Protein AF-A0A453SR99-F1 (afdb_monomer)

pLDDT: mean 77.66, std 15.81, range [39.91, 94.56]

Solvent-accessible surface area (backbone atoms only — not comparable to full-atom values): 10146 Å² total; per-residue (Å²): 133,82,80,77,74,76,75,81,73,87,65,59,57,34,64,52,42,54,53,72,56,51,44,58,57,35,47,63,53,51,54,46,57,71,68,41,68,77,81,78,65,90,92,60,97,66,56,66,68,57,54,48,54,68,26,42,56,52,94,91,48,83,61,100,63,49,43,37,45,39,46,41,29,38,48,48,38,28,29,38,43,59,41,38,35,89,91,28,80,95,32,53,58,58,47,69,69,47,24,54,49,30,52,52,39,45,50,50,52,13,56,65,51,69,32,95,40,53,68,56,39,48,67,55,36,40,82,69,48,48,58,61,40,51,47,44,45,56,58,45,50,79,67,96,76,69,91,67,85,67,90,81,69,81,65,59,60,66,66,55,29,55,49,36,52,39,21,50,53,40,65,74,72,110

Mean predicted aligned error: 9.92 Å

Sequence (174 aa):
RRVAMPPPSTAAASAALRREDLLRVASPLRSLLAAAPYAPPEGSDTSIKSLLASLLPSTSQAQTGGAGKEAVDLLLFCAAARAASAEAPALHWVPEVLSKAAAAAMEEMAAMGGWAVIGEMLVAMMPEAVPPLKAVLKDTGVDANDDMMMIGAVKPPKEHAFVAAHQFRWLLSQ

Foldseek 3Di:
DDDPDDDPPPPQLLVLDDQVLLLVLLVVLLVLLVPQDDDPDPPDPDGPSVVLNVLRDDPVDQDPPHRSSNSLSLLLSLLLLLLQDPVQPLRVSRDPVSNVSSVVSLVSVCVSSVHPDSLRSLVRNVVVNVVVLVVLLVLLDDPVPCPDDPPPDDRPPNSSNSSSVSSVVSSVVD

Radius of gyration: 17.7 Å; Cα contacts (8 Å, |Δi|>4): 188; chains: 1; bounding box: 40×45×60 Å

Secondary structure (DSSP, 8-state):
----PPP-----GGGGS-HHHHHHHHHHHHHHHHHS---PPTT-SS-HHHHHHHHS--SS---TTHHHHHHHHHHHHHHHHHH--TT-TTTTTS-HHHHHHHHHHHHHHHHHTT-SSHHHHHHHHHHHHHHHHHHHHHHHS--TT-----TT--PPPHHHHHHHHHHHHHHHT-

Structure (mmCIF, N/CA/C/O backbone):
data_AF-A0A453SR99-F1
#
_entry.id   AF-A0A453SR99-F1
#
loop_
_atom_site.group_PDB
_atom_site.id
_atom_site.type_symbol
_atom_site.label_atom_id
_atom_site.label_alt_id
_atom_site.label_comp_id
_atom_site.label_asym_id
_atom_site.label_entity_id
_atom_site.label_seq_id
_atom_site.pdbx_PDB_ins_code
_atom_site.Car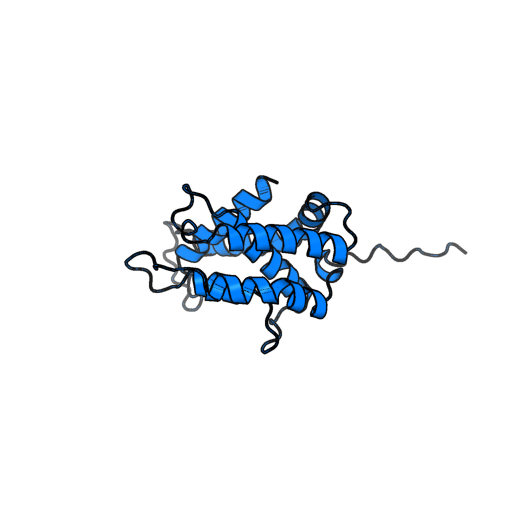tn_x
_atom_site.Cartn_y
_atom_site.Cartn_z
_atom_site.occupancy
_atom_site.B_iso_or_equiv
_atom_site.auth_seq_id
_atom_site.auth_comp_id
_atom_site.auth_asym_id
_atom_site.auth_atom_id
_atom_site.pdbx_PDB_model_num
ATOM 1 N N . ARG A 1 1 ? 23.925 15.200 -39.806 1.00 43.62 1 ARG A N 1
ATOM 2 C CA . ARG A 1 1 ? 22.601 15.325 -39.150 1.00 43.62 1 ARG A CA 1
ATOM 3 C C . ARG A 1 1 ? 22.646 14.505 -37.865 1.00 43.62 1 ARG A C 1
ATOM 5 O O . ARG A 1 1 ? 22.626 13.288 -37.960 1.00 43.62 1 ARG A O 1
ATOM 12 N N . ARG A 1 2 ? 22.822 15.133 -36.694 1.00 39.91 2 ARG A N 1
ATOM 13 C CA . ARG A 1 2 ? 22.647 14.426 -35.415 1.00 39.91 2 ARG A CA 1
ATOM 14 C C . ARG A 1 2 ? 21.150 14.212 -35.237 1.00 39.91 2 ARG A C 1
ATOM 16 O O . ARG A 1 2 ? 20.403 15.185 -35.274 1.00 39.91 2 ARG A O 1
ATOM 23 N N . VAL A 1 3 ? 20.731 12.959 -35.113 1.00 48.16 3 VAL A N 1
ATOM 24 C CA . VAL A 1 3 ? 19.399 12.633 -34.607 1.00 48.16 3 VAL A CA 1
ATOM 25 C C . VAL A 1 3 ? 19.386 13.135 -33.169 1.00 48.16 3 VAL A C 1
ATOM 27 O O . VAL A 1 3 ? 20.144 12.643 -32.336 1.00 48.16 3 VAL A O 1
ATOM 30 N N . ALA A 1 4 ? 18.620 14.191 -32.911 1.00 42.09 4 ALA A N 1
ATOM 31 C CA . ALA A 1 4 ? 18.318 14.596 -31.553 1.00 42.09 4 ALA A CA 1
ATOM 32 C C . ALA A 1 4 ? 17.560 13.430 -30.911 1.00 42.09 4 ALA A C 1
ATOM 34 O O . ALA A 1 4 ? 16.447 13.117 -31.333 1.00 42.09 4 ALA A O 1
ATOM 35 N N . MET A 1 5 ? 18.185 12.746 -29.948 1.00 40.28 5 MET A N 1
ATOM 36 C CA . MET A 1 5 ? 17.422 11.907 -29.035 1.00 40.28 5 MET A CA 1
ATOM 37 C C . MET A 1 5 ? 16.425 12.818 -28.315 1.00 40.28 5 MET A C 1
ATOM 39 O O . MET A 1 5 ? 16.843 13.867 -27.811 1.00 40.28 5 MET A O 1
ATOM 43 N N . PRO A 1 6 ? 15.133 12.462 -28.254 1.00 46.19 6 PRO A N 1
ATOM 44 C CA . PRO A 1 6 ? 14.249 13.112 -27.305 1.00 46.19 6 PRO A CA 1
ATOM 45 C C . PRO A 1 6 ? 14.812 12.873 -25.891 1.00 46.19 6 PRO A C 1
ATOM 47 O O . PRO A 1 6 ? 15.361 11.794 -25.637 1.00 46.19 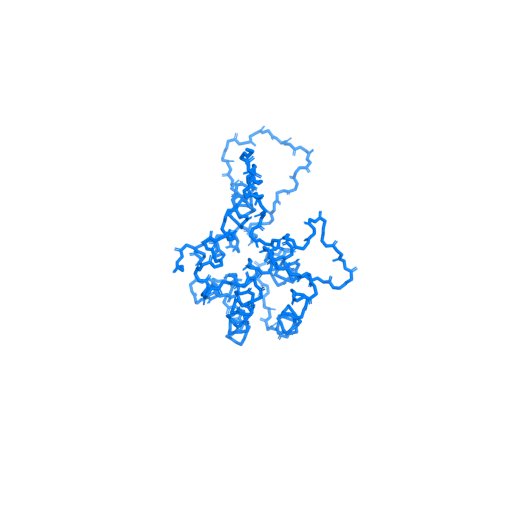6 PRO A O 1
ATOM 50 N N . PRO A 1 7 ? 14.725 13.853 -24.973 1.00 42.72 7 PRO A N 1
ATOM 51 C CA . PRO A 1 7 ? 15.044 13.599 -23.573 1.00 42.72 7 PRO A CA 1
ATOM 52 C C . PRO A 1 7 ? 14.199 12.412 -23.085 1.00 42.72 7 PRO A C 1
ATOM 54 O O . PRO A 1 7 ? 13.071 12.253 -23.569 1.00 42.72 7 PRO A O 1
ATOM 57 N N . PRO A 1 8 ? 14.694 11.572 -22.154 1.00 47.09 8 PRO A N 1
ATOM 58 C CA . PRO A 1 8 ? 13.815 10.632 -21.484 1.00 47.09 8 PRO A CA 1
ATOM 59 C C . PRO A 1 8 ? 12.709 11.477 -20.866 1.00 47.09 8 PRO A C 1
ATOM 61 O O . PRO A 1 8 ? 12.966 12.336 -20.023 1.00 47.09 8 PRO A O 1
ATOM 64 N N . SER A 1 9 ? 11.490 11.307 -21.371 1.00 47.91 9 SER A N 1
ATOM 65 C CA . SER A 1 9 ? 10.316 11.876 -20.738 1.00 47.91 9 SER A CA 1
ATOM 66 C C . SER A 1 9 ? 10.410 11.443 -19.280 1.00 47.91 9 SER A C 1
ATOM 68 O O . SER A 1 9 ? 10.477 10.243 -19.015 1.00 47.91 9 SER A O 1
ATOM 70 N N . THR A 1 10 ? 10.482 12.393 -18.350 1.00 56.66 10 THR A N 1
ATOM 71 C CA . THR A 1 10 ? 10.336 12.185 -16.902 1.00 56.66 10 THR A CA 1
ATOM 72 C C . THR A 1 10 ? 8.898 11.744 -16.620 1.00 56.66 10 THR A C 1
ATOM 74 O O . THR A 1 10 ? 8.138 12.398 -15.914 1.00 56.66 10 THR A O 1
ATOM 77 N N . ALA A 1 11 ? 8.473 10.671 -17.282 1.00 66.06 11 ALA A N 1
ATOM 78 C CA . ALA A 1 11 ? 7.216 10.017 -17.036 1.00 66.06 11 ALA A CA 1
ATOM 79 C C . ALA A 1 11 ? 7.311 9.415 -15.637 1.00 66.06 11 ALA A C 1
ATOM 81 O O . ALA A 1 11 ? 8.302 8.768 -15.297 1.00 66.06 11 ALA A O 1
ATOM 82 N N . ALA A 1 12 ? 6.287 9.681 -14.834 1.00 79.94 12 ALA A N 1
ATOM 83 C CA . ALA A 1 12 ? 6.087 9.031 -13.553 1.00 79.94 12 ALA A CA 1
ATOM 84 C C . ALA A 1 12 ? 6.239 7.508 -13.710 1.00 79.94 12 ALA A C 1
ATOM 86 O O . ALA A 1 12 ? 5.722 6.939 -14.674 1.00 79.94 12 ALA A O 1
ATOM 87 N N . ALA A 1 13 ? 6.931 6.852 -12.779 1.00 86.12 13 ALA A N 1
ATOM 88 C CA . ALA A 1 13 ? 7.103 5.401 -12.791 1.00 86.12 13 ALA A CA 1
ATOM 89 C C . ALA A 1 13 ? 5.739 4.696 -12.738 1.00 86.12 13 ALA A C 1
ATOM 91 O O . ALA A 1 13 ? 5.518 3.697 -13.423 1.00 86.12 13 ALA A O 1
ATOM 92 N N . SER A 1 14 ? 4.786 5.292 -12.020 1.00 85.00 14 SER A N 1
ATOM 93 C CA . SER A 1 14 ? 3.393 4.845 -11.966 1.00 85.00 14 SER A CA 1
ATOM 94 C C . SER A 1 14 ? 2.684 4.818 -13.329 1.00 85.00 14 SER A C 1
ATOM 96 O O . SER A 1 14 ? 1.734 4.057 -13.504 1.00 85.00 14 SER A O 1
ATOM 98 N N . ALA A 1 15 ? 3.151 5.579 -14.327 1.00 86.25 15 ALA A N 1
ATOM 99 C CA . ALA A 1 15 ? 2.573 5.587 -15.673 1.00 86.25 15 ALA A CA 1
ATOM 100 C C . ALA A 1 15 ? 2.841 4.289 -16.456 1.00 86.25 15 ALA A C 1
ATOM 102 O O . ALA A 1 15 ? 2.171 4.040 -17.461 1.00 86.25 15 ALA A O 1
ATOM 103 N N . ALA A 1 16 ? 3.789 3.459 -16.003 1.00 86.81 16 ALA A N 1
ATOM 104 C CA . ALA A 1 16 ? 4.001 2.118 -16.543 1.00 86.81 16 ALA A CA 1
ATOM 105 C C . ALA A 1 16 ? 2.818 1.177 -16.243 1.00 86.81 16 ALA A C 1
ATOM 107 O O . ALA A 1 16 ? 2.613 0.200 -16.960 1.00 86.81 16 ALA A O 1
ATOM 108 N N . LEU A 1 17 ? 2.012 1.487 -15.221 1.00 89.19 17 LEU A N 1
ATOM 109 C CA . LEU A 1 17 ? 0.904 0.654 -14.768 1.00 89.19 17 LEU A CA 1
ATOM 110 C C . LEU A 1 17 ? -0.416 1.082 -15.413 1.00 89.19 17 LEU A C 1
ATOM 112 O O . LEU A 1 17 ? -0.859 2.230 -15.312 1.00 89.19 17 LEU A O 1
ATOM 116 N N . ARG A 1 18 ? -1.085 0.132 -16.072 1.00 89.88 18 ARG A N 1
ATOM 117 C CA . ARG A 1 18 ? -2.397 0.362 -16.680 1.00 89.88 18 ARG A CA 1
ATOM 118 C C . ARG A 1 18 ? -3.492 0.240 -15.632 1.00 89.88 18 ARG A C 1
ATOM 120 O O . ARG A 1 18 ? -3.512 -0.676 -14.816 1.00 89.88 18 ARG A O 1
ATOM 127 N N . ARG A 1 19 ? -4.477 1.131 -15.719 1.00 89.19 19 ARG A N 1
ATOM 128 C CA . ARG A 1 19 ? -5.636 1.146 -14.818 1.00 89.19 19 ARG A CA 1
ATOM 129 C C . ARG A 1 19 ? -6.395 -0.180 -14.781 1.00 89.19 19 ARG A C 1
ATOM 131 O O . ARG A 1 19 ? -6.823 -0.616 -13.719 1.00 89.19 19 ARG A O 1
ATOM 138 N N . GLU A 1 20 ? -6.569 -0.818 -15.931 1.00 90.44 20 GLU A N 1
ATOM 139 C CA . GLU A 1 20 ? -7.253 -2.112 -16.035 1.00 90.44 20 GLU A CA 1
ATOM 140 C C . GLU A 1 20 ? -6.548 -3.220 -15.243 1.00 90.44 20 GLU A C 1
ATOM 142 O O . GLU A 1 20 ? -7.206 -4.035 -14.594 1.00 90.44 20 GLU A O 1
ATOM 147 N N . ASP A 1 21 ? -5.217 -3.191 -15.220 1.00 91.50 21 ASP A N 1
ATOM 148 C CA . ASP A 1 21 ? -4.407 -4.137 -14.469 1.00 91.50 21 ASP A CA 1
ATOM 149 C C . ASP A 1 21 ? -4.471 -3.847 -12.968 1.00 91.50 21 ASP A C 1
ATOM 151 O O . ASP A 1 21 ? -4.728 -4.755 -12.178 1.00 91.50 21 ASP A O 1
ATOM 155 N N . LEU A 1 22 ? -4.385 -2.571 -12.575 1.00 91.44 22 LEU A N 1
ATOM 156 C CA . LEU A 1 22 ? -4.565 -2.145 -11.181 1.00 91.44 22 LEU A CA 1
ATOM 157 C C . LEU A 1 22 ? -5.932 -2.566 -10.623 1.00 91.44 22 LEU A C 1
ATOM 159 O O . LEU A 1 22 ? -6.034 -3.030 -9.487 1.00 91.44 22 LEU A O 1
ATOM 163 N N . LEU A 1 23 ? -6.999 -2.443 -11.421 1.00 91.69 23 LEU A N 1
ATOM 164 C CA . LEU A 1 23 ? -8.345 -2.860 -11.022 1.00 91.69 23 LEU A CA 1
ATOM 165 C C . LEU A 1 23 ? -8.440 -4.372 -10.792 1.00 91.69 23 LEU A C 1
ATOM 167 O O . LEU A 1 23 ? -9.138 -4.782 -9.854 1.00 91.69 23 LEU A O 1
ATOM 171 N N . ARG A 1 24 ? -7.742 -5.165 -11.619 1.00 93.00 24 ARG A N 1
ATOM 172 C CA . ARG A 1 24 ? -7.652 -6.627 -11.506 1.00 93.00 24 ARG A CA 1
ATOM 173 C C . ARG A 1 24 ? -6.919 -7.027 -10.228 1.00 93.00 24 ARG A C 1
ATOM 175 O O . ARG A 1 24 ? -7.489 -7.777 -9.438 1.00 93.00 24 ARG A O 1
ATOM 182 N N . VAL A 1 25 ? -5.736 -6.458 -9.991 1.00 93.25 25 VAL A N 1
ATOM 183 C CA . VAL A 1 25 ? -4.908 -6.705 -8.793 1.00 93.25 25 VAL A CA 1
ATOM 184 C C . VAL A 1 25 ? -5.653 -6.318 -7.514 1.00 93.25 25 VAL A C 1
ATOM 186 O O . VAL A 1 25 ? -5.666 -7.054 -6.529 1.00 93.25 25 VAL A O 1
ATOM 189 N N . ALA A 1 26 ? -6.352 -5.183 -7.527 1.00 92.62 26 ALA A N 1
ATOM 190 C CA . ALA A 1 26 ? -7.089 -4.705 -6.364 1.00 92.62 26 ALA A CA 1
ATOM 191 C C . ALA A 1 26 ? -8.377 -5.499 -6.066 1.00 92.62 26 ALA A C 1
ATOM 193 O O . ALA A 1 26 ? -8.917 -5.387 -4.967 1.00 92.62 26 ALA A O 1
ATOM 194 N N . SER A 1 27 ? -8.890 -6.307 -7.001 1.00 92.50 27 SER A N 1
ATOM 195 C CA . SER A 1 27 ? -10.123 -7.088 -6.809 1.00 92.50 27 SER A CA 1
ATOM 196 C C . SER A 1 27 ? -10.080 -8.052 -5.615 1.00 92.50 27 SER A C 1
ATOM 198 O O . SER A 1 27 ? -10.910 -7.898 -4.709 1.00 92.50 27 SER A O 1
ATOM 200 N N . PRO A 1 28 ? -9.121 -8.995 -5.532 1.00 92.31 28 PRO A N 1
ATOM 201 C CA . PRO A 1 28 ? -9.006 -9.875 -4.370 1.00 92.31 28 PRO A CA 1
ATOM 202 C C . PRO A 1 28 ? -8.741 -9.097 -3.073 1.00 92.31 28 PRO A C 1
ATOM 204 O O . PRO A 1 28 ? -9.306 -9.438 -2.033 1.00 92.31 28 PRO A O 1
ATOM 207 N N . LEU A 1 29 ? -7.963 -8.008 -3.129 1.00 94.00 29 LEU A N 1
ATOM 208 C CA . LEU A 1 29 ? -7.674 -7.164 -1.965 1.00 94.00 29 LEU A CA 1
ATOM 209 C C . LEU A 1 29 ? -8.937 -6.514 -1.393 1.00 94.00 29 LEU A C 1
ATOM 211 O O . LEU A 1 29 ? -9.126 -6.530 -0.178 1.00 94.00 29 LEU A O 1
ATOM 215 N N . ARG A 1 30 ? -9.838 -6.005 -2.248 1.00 92.12 30 ARG A N 1
ATOM 216 C CA . ARG A 1 30 ? -11.129 -5.438 -1.814 1.00 92.12 30 ARG A CA 1
ATOM 217 C C . ARG A 1 30 ? -11.985 -6.482 -1.105 1.00 92.12 30 ARG A C 1
ATOM 219 O O . ARG A 1 30 ? -12.540 -6.193 -0.047 1.00 92.12 30 ARG A O 1
ATOM 226 N N . SER A 1 31 ? -12.067 -7.692 -1.659 1.00 91.44 31 SER A N 1
ATOM 227 C CA . SER A 1 31 ? -12.845 -8.781 -1.057 1.00 91.44 31 SER A CA 1
ATOM 228 C C . SER A 1 31 ? -12.289 -9.186 0.311 1.00 91.44 31 SER A C 1
ATOM 230 O O . SER A 1 31 ? -13.047 -9.341 1.267 1.00 91.44 31 SER A O 1
ATOM 232 N N . LEU A 1 32 ? -10.966 -9.330 0.420 1.00 91.94 32 LEU A N 1
ATOM 233 C CA . LEU A 1 32 ? -10.297 -9.688 1.671 1.00 91.94 32 LEU A CA 1
ATOM 234 C C . LEU A 1 32 ? -10.420 -8.581 2.722 1.00 91.94 32 LEU A C 1
ATOM 236 O O . LEU A 1 32 ? -10.706 -8.867 3.882 1.00 91.94 32 LEU A O 1
ATOM 240 N N . LEU A 1 33 ? -10.265 -7.317 2.318 1.00 90.50 33 LEU A N 1
ATOM 241 C CA . LEU A 1 33 ? -10.466 -6.172 3.200 1.00 90.50 33 LEU A CA 1
ATOM 242 C C . LEU A 1 33 ? -11.908 -6.120 3.713 1.00 90.50 33 LEU A C 1
ATOM 244 O O . LEU A 1 33 ? -12.118 -5.933 4.909 1.00 90.50 33 LEU A O 1
ATOM 248 N N . ALA A 1 34 ? -12.903 -6.324 2.845 1.00 89.00 34 ALA A N 1
ATOM 249 C CA . ALA A 1 34 ? -14.312 -6.341 3.234 1.00 89.00 34 ALA A CA 1
ATOM 250 C C . ALA A 1 34 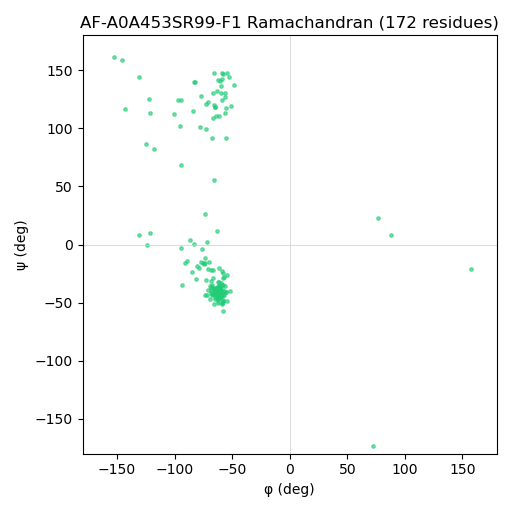? -14.603 -7.435 4.276 1.00 89.00 34 ALA A C 1
ATOM 252 O O . ALA A 1 34 ? -15.261 -7.151 5.279 1.00 89.00 34 ALA A O 1
ATOM 253 N N . ALA A 1 35 ? -14.041 -8.633 4.090 1.00 88.88 35 ALA A N 1
ATOM 254 C CA . ALA A 1 35 ? -14.187 -9.765 5.005 1.00 88.88 35 ALA A CA 1
ATOM 255 C C . ALA A 1 35 ? -13.353 -9.651 6.297 1.00 88.88 35 ALA A C 1
ATOM 257 O O . ALA A 1 35 ? -13.608 -10.385 7.249 1.00 88.88 35 ALA A O 1
ATOM 258 N N . ALA A 1 36 ? -12.363 -8.754 6.352 1.00 87.25 36 ALA A N 1
ATOM 259 C CA . ALA A 1 36 ? -11.477 -8.637 7.504 1.00 87.25 36 ALA A CA 1
ATOM 260 C C . ALA A 1 36 ? -12.248 -8.230 8.779 1.00 87.25 36 ALA A C 1
ATOM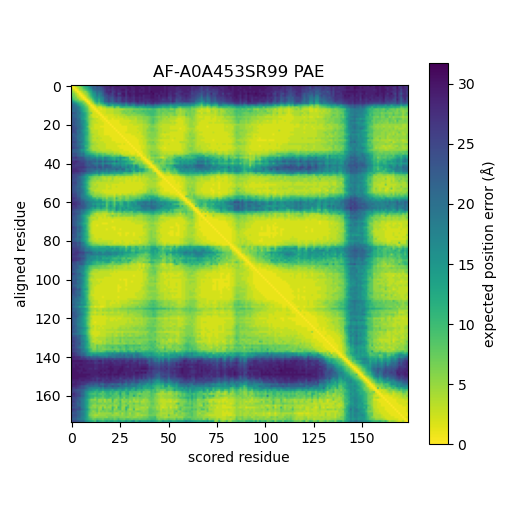 262 O O . ALA A 1 36 ? -13.016 -7.255 8.729 1.00 87.25 36 ALA A O 1
ATOM 263 N N . PRO A 1 37 ? -12.028 -8.917 9.918 1.00 80.75 37 PRO A N 1
ATOM 264 C CA . PRO A 1 37 ? -12.604 -8.530 11.196 1.00 80.75 37 PRO A CA 1
ATOM 265 C C . PRO A 1 37 ? -12.019 -7.178 11.604 1.00 80.75 37 PRO A C 1
ATOM 267 O O . PRO A 1 37 ? -10.811 -7.032 11.761 1.00 80.75 37 PRO A O 1
ATOM 270 N N . TYR A 1 38 ? -12.878 -6.170 11.729 1.00 77.69 38 TYR A N 1
ATOM 271 C CA . TYR A 1 38 ? -12.472 -4.820 12.100 1.00 77.69 38 TYR A CA 1
ATOM 272 C C . TYR A 1 38 ? -13.194 -4.410 13.371 1.00 77.69 38 TYR A C 1
ATOM 274 O O . TYR A 1 38 ? -14.412 -4.241 13.366 1.00 77.69 38 TYR A O 1
ATOM 282 N N . ALA A 1 39 ? -12.424 -4.243 14.441 1.00 69.38 39 ALA A N 1
ATOM 283 C CA . ALA A 1 39 ? -12.861 -3.548 15.636 1.00 69.38 39 ALA A CA 1
ATOM 284 C C . ALA A 1 39 ? -12.268 -2.131 15.574 1.00 69.38 39 ALA A C 1
ATOM 286 O O . ALA A 1 39 ? -11.041 -1.998 15.608 1.00 69.38 39 ALA A O 1
ATOM 287 N N . PRO A 1 40 ? -13.086 -1.076 15.406 1.00 66.94 40 PRO A N 1
ATOM 288 C CA . PRO A 1 40 ? -12.576 0.284 15.474 1.00 66.94 40 PRO A CA 1
ATOM 289 C C . PRO A 1 40 ? -11.973 0.543 16.864 1.00 66.94 40 PRO A C 1
ATOM 291 O O . PRO A 1 40 ? -12.532 0.072 17.857 1.00 66.94 40 PRO A O 1
ATOM 294 N N . PRO A 1 41 ? -10.847 1.270 16.960 1.00 64.31 41 PRO A N 1
ATOM 295 C CA . PRO A 1 41 ? -10.329 1.705 18.250 1.00 64.31 41 PRO A CA 1
ATOM 296 C C . PRO A 1 41 ? -11.368 2.588 18.959 1.00 64.31 41 PRO A C 1
ATOM 298 O O . PRO A 1 41 ? -12.007 3.431 18.325 1.00 64.31 41 PRO A O 1
ATOM 301 N N . GLU A 1 42 ? -11.563 2.363 20.262 1.00 57.69 42 GLU A N 1
ATOM 302 C CA . GLU A 1 42 ? -12.572 3.075 21.055 1.00 57.69 42 GLU A CA 1
ATOM 303 C C . GLU A 1 42 ? -12.368 4.597 20.968 1.00 57.69 42 GLU A C 1
ATOM 305 O O . GLU A 1 42 ? -11.272 5.103 21.209 1.00 57.69 42 GLU A O 1
ATOM 310 N N . GLY A 1 43 ? -13.430 5.329 20.612 1.00 58.28 43 GLY A N 1
ATOM 311 C CA . GLY A 1 43 ? -13.424 6.795 20.546 1.00 58.28 43 GLY A CA 1
ATOM 312 C C . GLY A 1 43 ? -12.966 7.418 19.221 1.00 58.28 43 GLY A C 1
ATOM 313 O O . GLY A 1 43 ? -12.805 8.634 19.177 1.00 58.28 43 GLY A O 1
ATOM 314 N N . SER A 1 44 ? -12.766 6.633 18.154 1.00 60.50 44 SER A N 1
ATOM 315 C CA . SER A 1 44 ? -12.468 7.176 16.820 1.00 60.50 44 SER A CA 1
ATOM 316 C C . SER A 1 44 ? -13.717 7.279 15.938 1.00 60.50 44 SER A C 1
ATOM 318 O O . SER A 1 44 ? -14.370 6.274 15.655 1.00 60.50 44 SER A O 1
ATOM 320 N N . ASP A 1 45 ? -14.000 8.479 15.426 1.00 65.38 45 ASP A N 1
ATOM 321 C CA . ASP A 1 45 ? -15.069 8.722 14.443 1.00 65.38 45 ASP A CA 1
ATOM 322 C C . ASP A 1 45 ? -14.686 8.262 13.021 1.00 65.38 45 ASP A C 1
ATOM 324 O O . ASP A 1 45 ? -15.495 8.336 12.092 1.00 65.38 45 ASP A O 1
ATOM 328 N N . THR A 1 46 ? -13.446 7.791 12.817 1.00 70.00 46 THR A N 1
ATOM 329 C CA . THR A 1 46 ? -12.919 7.445 11.489 1.00 70.00 46 THR A CA 1
ATOM 330 C C . THR A 1 46 ? -12.462 5.996 11.385 1.00 70.00 46 THR A C 1
ATOM 332 O O . THR A 1 46 ? -11.637 5.500 12.148 1.00 70.00 46 THR A O 1
ATOM 335 N N . SER A 1 47 ? -13.005 5.287 10.392 1.00 81.38 47 SER A N 1
ATOM 336 C CA . SER A 1 47 ? -12.659 3.889 10.147 1.00 81.38 47 SER A CA 1
ATOM 337 C C . SER A 1 47 ? -11.385 3.775 9.308 1.00 81.38 47 SER A C 1
ATOM 339 O O . SER A 1 47 ? -11.381 4.093 8.117 1.00 81.38 47 SER A O 1
ATOM 341 N N . ILE A 1 48 ? -10.325 3.219 9.902 1.00 82.94 48 ILE A N 1
ATOM 342 C CA . ILE A 1 48 ? -9.079 2.852 9.201 1.00 82.94 48 ILE A CA 1
ATOM 343 C C . ILE A 1 48 ? -9.375 1.871 8.059 1.00 82.94 48 ILE A C 1
ATOM 345 O O . ILE A 1 48 ? -8.767 1.946 6.993 1.00 82.94 48 ILE A O 1
ATOM 349 N N . LYS A 1 49 ? -10.349 0.973 8.241 1.00 85.75 49 LYS A N 1
ATOM 350 C CA . LYS A 1 49 ? -10.790 0.053 7.187 1.00 85.75 49 LYS A CA 1
ATOM 351 C C . LYS A 1 49 ? -11.385 0.803 5.991 1.00 85.75 49 LYS A C 1
ATOM 353 O O . LYS A 1 49 ? -11.056 0.462 4.858 1.00 85.75 49 LYS A O 1
ATOM 358 N N . SER A 1 50 ? -12.186 1.844 6.221 1.00 86.25 50 SER A N 1
ATOM 359 C CA . SER A 1 50 ? -12.700 2.706 5.145 1.00 86.25 50 SER A CA 1
ATOM 360 C C . SER A 1 50 ? -11.603 3.545 4.485 1.00 86.25 50 SER A C 1
ATOM 362 O O . SER A 1 50 ? -11.616 3.697 3.265 1.00 86.25 50 SER A O 1
ATOM 364 N N . LEU A 1 51 ? -10.622 4.032 5.256 1.00 86.81 51 LEU A N 1
ATOM 365 C CA . LEU A 1 51 ? -9.438 4.708 4.710 1.00 86.81 51 LEU A CA 1
ATOM 366 C C . LEU A 1 51 ? -8.671 3.786 3.753 1.00 86.81 51 LEU A C 1
ATOM 368 O O . LEU A 1 51 ? -8.403 4.163 2.616 1.00 86.81 51 LEU A O 1
ATOM 372 N N . LEU A 1 52 ? -8.369 2.558 4.185 1.00 87.62 52 LEU A N 1
ATOM 373 C CA . LEU A 1 52 ? -7.700 1.565 3.344 1.00 87.62 52 LEU A CA 1
ATOM 374 C C . LEU A 1 52 ? -8.551 1.183 2.126 1.00 87.62 52 LEU A C 1
ATOM 376 O O . LEU A 1 52 ? -8.016 1.040 1.030 1.00 87.62 52 LEU A O 1
ATOM 380 N N . ALA A 1 53 ? -9.873 1.076 2.279 1.00 89.50 53 ALA A N 1
ATOM 381 C CA . ALA A 1 53 ? -10.769 0.812 1.156 1.00 89.50 53 ALA A CA 1
ATOM 382 C C . ALA A 1 53 ? -10.730 1.942 0.113 1.00 89.50 53 ALA A C 1
ATOM 384 O O . ALA A 1 53 ? -10.772 1.662 -1.082 1.00 89.50 53 ALA A O 1
ATOM 385 N N . SER A 1 54 ? -10.586 3.199 0.548 1.00 89.12 54 SER A N 1
ATOM 386 C CA . SER A 1 54 ? -10.478 4.362 -0.341 1.00 89.12 54 SER A CA 1
ATOM 387 C C . SER A 1 54 ? -9.181 4.396 -1.157 1.00 89.12 54 SER A C 1
ATOM 389 O O . SER A 1 54 ? -9.148 5.068 -2.188 1.00 89.12 54 SER A O 1
ATOM 391 N N . LEU A 1 55 ? -8.126 3.710 -0.709 1.00 88.88 55 LEU A N 1
ATOM 392 C CA . LEU A 1 55 ? -6.862 3.596 -1.443 1.00 88.88 55 LEU A CA 1
ATOM 393 C C . LEU A 1 55 ? -6.940 2.564 -2.577 1.00 88.88 55 LEU A C 1
ATOM 395 O O . LEU A 1 55 ? -6.140 2.595 -3.508 1.00 88.88 55 LEU A O 1
ATOM 399 N N . LEU A 1 56 ? -7.905 1.643 -2.527 1.00 90.25 56 LEU A N 1
ATOM 400 C CA . LEU A 1 56 ? -8.066 0.647 -3.576 1.00 90.25 56 LEU A CA 1
ATOM 401 C C . LEU A 1 56 ? -8.741 1.291 -4.801 1.00 90.25 56 LEU A C 1
ATOM 403 O O . LEU A 1 56 ? -9.817 1.889 -4.671 1.00 90.25 56 LEU A O 1
ATOM 407 N N . PRO A 1 57 ? -8.167 1.151 -6.013 1.00 86.56 57 PRO A N 1
ATOM 408 C CA . PRO A 1 57 ? -8.785 1.677 -7.226 1.00 86.56 57 PRO A CA 1
ATOM 409 C C . PRO A 1 57 ? -10.179 1.075 -7.386 1.00 86.56 57 PRO A C 1
ATOM 411 O O . PRO A 1 57 ? -10.401 -0.064 -6.988 1.00 86.56 57 PRO A O 1
ATOM 414 N N . SER A 1 58 ? -11.134 1.810 -7.947 1.00 82.25 58 SER A N 1
ATOM 415 C CA . SER A 1 58 ? -12.526 1.356 -8.056 1.00 82.25 58 SER A CA 1
ATOM 416 C C . SER A 1 58 ? -13.056 1.538 -9.473 1.00 82.25 58 SER A C 1
ATOM 418 O O . SER A 1 58 ? -12.737 2.512 -10.152 1.00 82.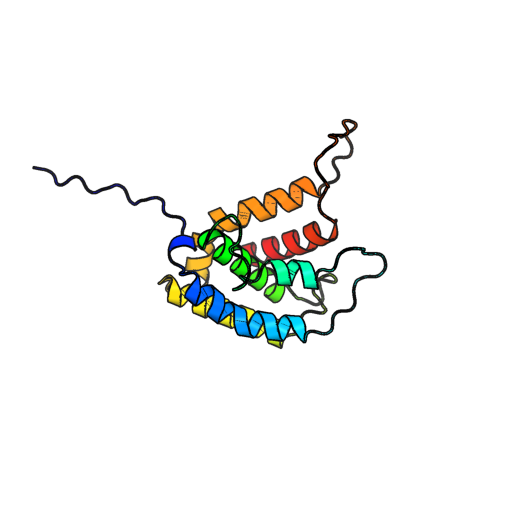25 58 SER A O 1
ATOM 420 N N . THR A 1 59 ? -13.893 0.601 -9.926 1.00 73.62 59 THR A N 1
ATOM 421 C CA . THR A 1 59 ? -14.531 0.659 -11.254 1.00 73.62 59 THR A CA 1
ATOM 422 C C . THR A 1 59 ? -15.551 1.793 -11.348 1.00 73.62 59 THR A C 1
ATOM 424 O O . THR A 1 59 ? -15.722 2.380 -12.411 1.00 73.62 59 THR A O 1
ATOM 427 N N . SER A 1 60 ? -16.203 2.121 -10.228 1.00 67.38 60 SER A N 1
ATOM 428 C CA . SER A 1 60 ? -17.307 3.083 -10.179 1.00 67.38 60 SER A CA 1
ATOM 429 C C . SER A 1 60 ? -16.864 4.550 -10.153 1.00 67.38 60 SER A C 1
ATOM 431 O O . SER A 1 60 ? -17.672 5.427 -10.443 1.00 67.38 60 SER A O 1
ATOM 433 N N . GLN A 1 61 ? -15.604 4.837 -9.807 1.00 62.84 61 GLN A N 1
ATOM 434 C CA . GLN A 1 61 ? -15.097 6.203 -9.692 1.00 62.84 61 GLN A CA 1
ATOM 435 C C . GLN A 1 61 ? -13.653 6.266 -10.186 1.00 62.84 61 GLN A C 1
ATOM 437 O O . GLN A 1 61 ? -12.762 5.642 -9.616 1.00 62.84 61 GLN A O 1
ATOM 442 N N . ALA A 1 62 ? -13.419 7.021 -11.262 1.00 61.06 62 ALA A N 1
ATOM 443 C CA . ALA A 1 62 ? -12.068 7.435 -11.617 1.00 61.06 62 ALA A CA 1
ATOM 444 C C . ALA A 1 62 ? -11.553 8.368 -10.526 1.00 61.06 62 ALA A C 1
ATOM 446 O O . ALA A 1 62 ? -12.170 9.400 -10.253 1.00 61.06 62 ALA A O 1
ATOM 447 N N . GLN A 1 63 ? -10.451 7.994 -9.879 1.00 62.28 63 GLN A N 1
ATOM 448 C CA . GLN A 1 63 ? -9.819 8.891 -8.924 1.00 62.28 63 GLN A CA 1
ATOM 449 C C . GLN A 1 63 ? -9.354 10.152 -9.663 1.00 62.28 63 GLN A C 1
ATOM 451 O O . GLN A 1 63 ? -8.850 10.079 -10.786 1.00 62.28 63 GLN A O 1
ATOM 456 N N . THR A 1 64 ? -9.485 11.314 -9.024 1.00 57.09 64 THR A N 1
ATOM 457 C CA . THR A 1 64 ? -9.210 12.653 -9.582 1.00 57.09 64 THR A CA 1
ATOM 458 C C . THR A 1 64 ? -7.745 12.911 -9.988 1.00 57.09 64 THR A C 1
ATOM 460 O O . THR A 1 64 ? -7.389 14.044 -10.282 1.00 57.09 64 THR A O 1
ATOM 463 N N . GLY A 1 65 ? -6.892 11.881 -10.048 1.00 62.78 65 GLY A N 1
ATOM 464 C CA . GLY A 1 65 ? -5.478 11.954 -10.438 1.00 62.78 65 GLY A CA 1
ATOM 465 C C . GLY A 1 65 ? -5.036 10.928 -11.492 1.00 62.78 65 GLY A C 1
ATOM 466 O O . GLY A 1 65 ? -3.843 10.820 -11.761 1.00 62.78 65 GLY A O 1
ATOM 467 N N . GLY A 1 66 ? -5.965 10.176 -12.094 1.00 77.69 66 GLY A N 1
ATOM 468 C CA . GLY A 1 66 ? -5.652 9.201 -13.147 1.00 77.69 66 GLY A CA 1
ATOM 469 C C . GLY A 1 66 ? -4.944 7.930 -12.654 1.00 77.69 66 GLY A C 1
ATOM 470 O O . GLY A 1 66 ? -4.790 7.703 -11.456 1.00 77.69 66 GLY A O 1
ATOM 471 N N . ALA A 1 67 ? -4.520 7.086 -13.602 1.00 79.81 67 ALA A N 1
ATOM 472 C CA . ALA A 1 67 ? -3.961 5.756 -13.324 1.00 79.81 67 ALA A CA 1
ATOM 473 C C . ALA A 1 67 ? -2.694 5.788 -12.447 1.00 79.81 67 ALA A C 1
ATOM 475 O O . ALA A 1 67 ? -2.498 4.897 -11.627 1.00 79.81 67 ALA A O 1
ATOM 476 N N . GLY A 1 68 ? -1.866 6.831 -12.576 1.00 84.75 68 GLY A N 1
ATOM 477 C CA . GLY A 1 68 ? -0.651 6.972 -11.770 1.00 84.75 68 GLY A CA 1
ATOM 478 C C . GLY A 1 68 ? -0.949 7.155 -10.280 1.00 84.75 68 GLY A C 1
ATOM 479 O O . GLY A 1 68 ? -0.362 6.482 -9.436 1.00 84.75 68 GLY A O 1
ATOM 480 N N . LYS A 1 69 ? -1.948 7.983 -9.946 1.00 87.00 69 LYS A N 1
ATOM 481 C CA . LYS A 1 69 ? -2.420 8.123 -8.562 1.00 87.00 69 LYS A CA 1
ATOM 482 C C . LYS A 1 69 ? -2.999 6.809 -8.032 1.00 87.00 69 LYS A C 1
ATOM 484 O O . LYS A 1 69 ? -2.684 6.428 -6.914 1.00 87.00 69 LYS A O 1
ATOM 489 N 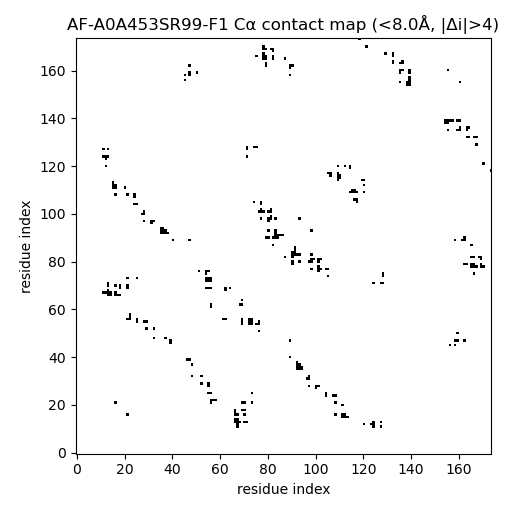N . GLU A 1 70 ? -3.787 6.101 -8.841 1.00 89.94 70 GLU A N 1
ATOM 490 C CA . GLU A 1 70 ? -4.348 4.795 -8.466 1.00 89.94 70 GLU A CA 1
ATOM 491 C C . GLU A 1 70 ? -3.255 3.752 -8.173 1.00 89.94 70 GLU A C 1
ATOM 493 O O . GLU A 1 70 ? -3.400 2.955 -7.247 1.00 89.94 70 GLU A O 1
ATOM 498 N N . ALA A 1 71 ? -2.144 3.775 -8.916 1.00 90.81 71 ALA A N 1
ATOM 499 C CA . ALA A 1 71 ? -0.993 2.913 -8.656 1.00 90.81 71 ALA A CA 1
ATOM 500 C C . ALA A 1 71 ? -0.284 3.270 -7.344 1.00 90.81 71 ALA A C 1
ATOM 502 O O . ALA A 1 71 ? 0.070 2.374 -6.577 1.00 90.81 71 ALA A O 1
ATOM 503 N N . VAL A 1 72 ? -0.097 4.563 -7.066 1.00 91.31 72 VAL A N 1
ATOM 504 C CA . VAL A 1 72 ? 0.489 5.028 -5.800 1.00 91.31 72 VAL A CA 1
ATOM 505 C C . VAL A 1 72 ? -0.422 4.679 -4.625 1.00 91.31 72 VAL A C 1
ATOM 507 O O . VAL A 1 72 ? 0.054 4.143 -3.630 1.00 91.31 72 VAL A O 1
ATOM 510 N N . ASP A 1 73 ? -1.729 4.903 -4.740 1.00 91.75 73 ASP A N 1
ATOM 511 C CA . ASP A 1 73 ? -2.685 4.568 -3.684 1.00 91.75 73 ASP A CA 1
ATOM 512 C C . ASP A 1 73 ? -2.717 3.053 -3.422 1.00 91.75 73 ASP A C 1
ATOM 514 O O . ASP A 1 73 ? -2.681 2.627 -2.265 1.00 91.75 73 ASP A O 1
ATOM 518 N N . LEU A 1 74 ? -2.681 2.224 -4.475 1.00 93.44 74 LEU A N 1
ATOM 519 C CA . LEU A 1 74 ? -2.576 0.769 -4.338 1.00 93.44 74 LEU A CA 1
ATOM 520 C C . LEU A 1 74 ? -1.255 0.349 -3.674 1.00 93.44 74 LEU A C 1
ATOM 522 O O . LEU A 1 74 ? -1.255 -0.536 -2.814 1.00 93.44 74 LEU A O 1
ATOM 526 N N . LEU A 1 75 ? -0.140 1.002 -4.019 1.00 93.44 75 LEU A N 1
ATOM 527 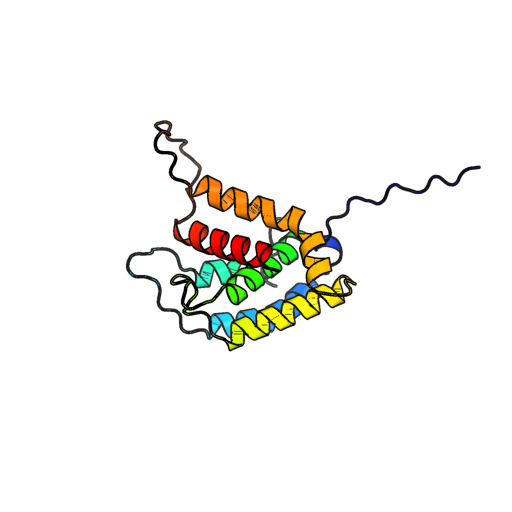C CA . LEU A 1 75 ? 1.145 0.779 -3.357 1.00 93.44 75 LEU A CA 1
ATOM 528 C C . LEU A 1 75 ? 1.059 1.116 -1.862 1.00 93.44 75 LEU A C 1
ATOM 530 O O . LEU A 1 75 ? 1.506 0.330 -1.026 1.00 93.44 75 LEU A O 1
ATOM 534 N N . LEU A 1 76 ? 0.462 2.258 -1.514 1.00 91.38 76 LEU A N 1
ATOM 535 C CA . LEU A 1 76 ? 0.279 2.694 -0.130 1.00 91.38 76 LEU A CA 1
ATOM 536 C C . LEU A 1 76 ? -0.655 1.754 0.645 1.00 91.38 76 LEU A C 1
ATOM 538 O O . LEU A 1 76 ? -0.393 1.455 1.813 1.00 91.38 76 LEU A O 1
ATOM 542 N N . PHE A 1 77 ? -1.708 1.239 0.009 1.00 93.50 77 PHE A N 1
ATOM 543 C CA . PHE A 1 77 ? -2.544 0.188 0.585 1.00 93.50 77 PHE A CA 1
ATOM 544 C C . PHE A 1 77 ? -1.712 -1.055 0.916 1.00 93.50 77 PHE A C 1
ATOM 546 O O . PHE A 1 77 ? -1.775 -1.554 2.042 1.00 93.50 77 PHE A O 1
ATOM 553 N N . CYS A 1 78 ? -0.904 -1.530 -0.038 1.00 91.88 78 CYS A N 1
ATOM 554 C CA . CYS A 1 78 ? -0.063 -2.705 0.170 1.00 91.88 78 CYS A CA 1
ATOM 555 C C . CYS A 1 78 ? 0.946 -2.461 1.295 1.00 91.88 78 CYS A C 1
ATOM 557 O O . CYS A 1 78 ? 1.051 -3.283 2.202 1.00 91.88 78 CYS A O 1
ATOM 559 N N . ALA A 1 79 ? 1.602 -1.300 1.312 1.00 90.56 79 ALA A N 1
ATOM 560 C CA . ALA A 1 79 ? 2.509 -0.913 2.387 1.00 90.56 79 ALA A CA 1
ATOM 561 C C . ALA A 1 79 ? 1.816 -0.933 3.760 1.00 90.56 79 ALA A C 1
ATOM 563 O O . ALA A 1 79 ? 2.370 -1.477 4.709 1.00 90.56 79 ALA A O 1
ATOM 564 N N . ALA A 1 80 ? 0.587 -0.416 3.876 1.00 88.44 80 ALA A N 1
ATOM 565 C CA . ALA A 1 80 ? -0.166 -0.459 5.132 1.00 88.44 80 ALA A CA 1
ATOM 566 C C . ALA A 1 80 ? -0.524 -1.893 5.547 1.00 88.44 80 ALA A C 1
ATOM 568 O O . ALA A 1 80 ? -0.305 -2.274 6.695 1.00 88.44 80 ALA A O 1
ATOM 569 N N . ALA A 1 81 ? -1.030 -2.708 4.618 1.00 88.38 81 ALA A N 1
ATOM 570 C CA . ALA A 1 81 ? -1.376 -4.101 4.893 1.00 88.38 81 ALA A CA 1
ATOM 571 C C . ALA A 1 81 ? -0.150 -4.932 5.310 1.00 88.38 81 ALA A C 1
ATOM 573 O O . ALA A 1 81 ? -0.260 -5.837 6.135 1.00 88.38 81 ALA A O 1
ATOM 574 N N . ARG A 1 82 ? 1.029 -4.601 4.771 1.00 86.50 82 ARG A N 1
ATOM 575 C CA . ARG A 1 82 ? 2.302 -5.257 5.091 1.00 86.50 82 ARG A CA 1
ATOM 576 C C . ARG A 1 82 ? 3.002 -4.700 6.326 1.00 86.50 82 ARG A C 1
ATOM 578 O O . ARG A 1 82 ? 3.777 -5.419 6.947 1.00 86.50 82 ARG A O 1
ATOM 585 N N . ALA A 1 83 ? 2.714 -3.457 6.700 1.00 84.19 83 ALA A N 1
ATOM 586 C CA . ALA A 1 83 ? 3.156 -2.858 7.954 1.00 84.19 83 ALA A CA 1
ATOM 587 C C . ALA A 1 83 ? 2.396 -3.407 9.173 1.00 84.19 83 ALA A C 1
ATOM 589 O O . ALA A 1 83 ? 2.805 -3.143 10.308 1.00 84.19 83 ALA A O 1
ATOM 590 N N . ALA A 1 84 ? 1.301 -4.145 8.946 1.00 77.88 84 ALA A N 1
ATOM 591 C CA . ALA A 1 84 ? 0.553 -4.825 9.988 1.00 77.88 84 ALA A CA 1
ATOM 592 C C . ALA A 1 84 ? 1.470 -5.758 10.787 1.00 77.88 84 ALA A C 1
ATOM 594 O O . ALA A 1 84 ? 2.068 -6.696 10.263 1.00 77.88 84 ALA A O 1
ATOM 595 N N . SER A 1 85 ? 1.593 -5.457 12.072 1.00 67.38 85 SER A N 1
ATOM 596 C CA . SER A 1 85 ? 2.425 -6.171 13.031 1.00 67.38 85 SER A CA 1
ATOM 597 C C . SER A 1 85 ? 1.813 -5.995 14.417 1.00 67.38 85 SER A C 1
ATOM 599 O O . SER A 1 85 ? 1.046 -5.055 14.643 1.00 67.38 85 SER A O 1
ATOM 601 N N . ALA A 1 86 ? 2.183 -6.860 15.362 1.00 59.31 86 ALA A N 1
ATOM 602 C CA . ALA A 1 86 ? 1.815 -6.722 16.770 1.00 59.31 86 ALA A CA 1
ATOM 603 C C . ALA A 1 86 ? 2.225 -5.353 17.356 1.00 59.31 86 ALA A C 1
ATOM 605 O O . ALA A 1 86 ? 1.574 -4.843 18.261 1.00 59.31 86 ALA A O 1
ATOM 606 N N . GLU A 1 87 ? 3.261 -4.723 16.795 1.00 62.06 87 GLU A N 1
ATOM 607 C CA . GLU A 1 87 ? 3.746 -3.392 17.188 1.00 62.06 87 GLU A CA 1
ATOM 608 C C . GLU A 1 87 ? 2.971 -2.225 16.548 1.00 62.06 87 GLU A C 1
ATOM 610 O O . GLU A 1 87 ? 3.308 -1.061 16.761 1.00 62.06 87 GLU A O 1
ATOM 615 N N . ALA A 1 88 ? 1.958 -2.513 15.728 1.00 67.50 88 ALA A N 1
ATOM 616 C CA . ALA A 1 88 ? 1.113 -1.523 15.071 1.00 67.50 88 ALA A CA 1
ATOM 617 C C . ALA A 1 88 ? -0.344 -1.693 15.540 1.00 67.50 88 ALA A C 1
ATOM 619 O O . ALA A 1 88 ? -1.148 -2.297 14.826 1.00 67.50 88 ALA A O 1
ATOM 620 N N . PRO A 1 89 ? -0.737 -1.147 16.710 1.00 66.12 89 PRO A N 1
ATOM 621 C CA . PRO A 1 89 ? -2.091 -1.305 17.252 1.00 66.12 89 PRO A CA 1
ATOM 622 C C . PRO A 1 89 ? -3.188 -0.822 16.294 1.00 66.12 89 PRO A C 1
ATOM 624 O O . PRO A 1 89 ? -4.291 -1.352 16.291 1.00 66.12 89 PRO A O 1
ATOM 627 N N . ALA A 1 90 ? -2.889 0.138 15.418 1.00 67.31 90 ALA A N 1
ATOM 628 C CA . ALA A 1 90 ? -3.820 0.620 14.398 1.00 67.31 90 ALA A CA 1
ATOM 629 C C . ALA A 1 90 ? -4.075 -0.390 13.254 1.00 67.31 90 ALA A C 1
ATOM 631 O O . ALA A 1 90 ? -5.084 -0.291 12.554 1.00 67.31 90 ALA A O 1
ATOM 632 N N . LEU A 1 91 ? -3.167 -1.351 13.055 1.00 72.50 91 LEU A N 1
ATOM 633 C CA . LEU A 1 91 ? -3.155 -2.300 11.935 1.00 72.50 91 LEU A CA 1
ATOM 634 C C . LEU A 1 91 ? -3.136 -3.772 12.386 1.00 72.50 91 LEU A C 1
ATOM 636 O O . LEU A 1 91 ? -3.179 -4.654 11.537 1.00 72.50 91 LEU A O 1
ATOM 640 N N . HIS A 1 92 ? -3.116 -4.061 13.692 1.00 78.25 92 HIS A N 1
ATOM 641 C CA . HIS A 1 92 ? -3.066 -5.433 14.225 1.00 78.25 92 HIS A CA 1
ATOM 642 C C . HIS A 1 92 ? -4.277 -6.300 13.826 1.00 78.25 92 HIS A C 1
ATOM 644 O O . HIS A 1 92 ? -4.205 -7.523 13.873 1.00 78.25 92 HIS A O 1
ATOM 650 N N . TRP A 1 93 ? -5.387 -5.667 13.436 1.00 81.69 93 TRP A N 1
ATOM 651 C CA . TRP A 1 93 ? -6.599 -6.332 12.956 1.00 81.69 93 TRP A CA 1
ATOM 652 C C . TRP A 1 93 ? -6.476 -6.835 11.508 1.00 81.69 93 TRP A C 1
ATOM 654 O O . TRP A 1 93 ? -7.307 -7.631 11.070 1.00 81.69 93 TRP A O 1
ATOM 664 N N . VAL A 1 94 ? -5.474 -6.371 10.745 1.00 84.31 94 VAL A N 1
ATOM 665 C CA . VAL A 1 94 ? -5.256 -6.776 9.350 1.00 84.31 94 VAL A CA 1
ATOM 666 C C . VAL A 1 94 ? -4.897 -8.267 9.311 1.00 84.31 94 VAL A C 1
ATOM 668 O O . VAL A 1 94 ? -3.862 -8.660 9.851 1.00 84.31 94 VAL A O 1
ATOM 671 N N . PRO A 1 95 ? -5.705 -9.119 8.653 1.00 85.81 95 PRO A N 1
ATOM 672 C CA . PRO A 1 95 ? -5.434 -10.551 8.603 1.00 85.81 95 PRO A CA 1
ATOM 673 C C . PRO A 1 95 ? -4.155 -10.873 7.831 1.00 85.81 95 PRO A C 1
ATOM 675 O O . PRO A 1 95 ? -3.866 -10.259 6.802 1.00 85.81 95 PRO A O 1
ATOM 678 N N . GLU A 1 96 ? -3.451 -11.931 8.239 1.00 87.94 96 GLU A N 1
ATOM 679 C CA . GLU A 1 96 ? -2.252 -12.415 7.538 1.00 87.94 96 GLU A CA 1
ATOM 680 C C . GLU A 1 96 ? -2.536 -12.728 6.058 1.00 87.94 96 GLU A C 1
ATOM 682 O O . GLU A 1 96 ? -1.714 -12.451 5.188 1.00 87.94 96 GLU A O 1
ATOM 687 N N . VAL A 1 97 ? -3.733 -13.242 5.748 1.00 89.44 97 VAL A N 1
ATOM 688 C CA . VAL A 1 97 ? -4.173 -13.505 4.368 1.00 89.44 97 VAL A CA 1
ATOM 689 C C . VAL A 1 97 ? -4.206 -12.220 3.533 1.00 89.44 97 VAL A C 1
ATOM 691 O O . VAL A 1 97 ? -3.794 -12.240 2.375 1.00 89.44 97 VAL A O 1
ATOM 694 N N . LEU A 1 98 ? -4.635 -11.093 4.113 1.00 90.50 98 LEU A N 1
ATOM 695 C CA . LEU A 1 98 ? -4.635 -9.799 3.428 1.00 90.50 98 LEU A CA 1
ATOM 696 C C . LEU A 1 98 ? -3.208 -9.269 3.237 1.00 90.50 98 LEU A C 1
ATOM 698 O O . LEU A 1 98 ? -2.886 -8.756 2.169 1.00 90.50 98 LEU A O 1
ATOM 702 N N . SER A 1 99 ? -2.335 -9.456 4.230 1.00 90.38 99 SER A N 1
ATOM 703 C CA . SER A 1 99 ? -0.913 -9.100 4.125 1.00 90.38 99 SER A CA 1
ATOM 704 C C . SER A 1 99 ? -0.187 -9.910 3.036 1.00 90.38 99 SER A C 1
ATOM 706 O O . SER A 1 99 ? 0.532 -9.347 2.209 1.00 90.38 99 SER A O 1
ATOM 708 N N . LYS A 1 100 ? -0.443 -11.224 2.948 1.00 90.88 100 LYS A N 1
ATOM 709 C CA . LYS A 1 100 ? 0.079 -12.091 1.874 1.00 90.88 100 LYS A CA 1
ATOM 710 C C . LYS A 1 100 ? -0.476 -11.716 0.501 1.00 90.88 100 LYS A C 1
ATOM 712 O O . LYS A 1 100 ? 0.271 -11.705 -0.472 1.00 90.88 100 LYS A O 1
ATOM 717 N N . ALA A 1 101 ? -1.758 -11.370 0.412 1.00 93.50 101 ALA A N 1
ATOM 718 C CA . ALA A 1 101 ? -2.341 -10.900 -0.840 1.00 93.50 101 ALA A CA 1
ATOM 719 C C . ALA A 1 101 ? -1.736 -9.556 -1.279 1.00 93.50 101 ALA A C 1
ATOM 721 O O . ALA A 1 101 ? -1.459 -9.375 -2.460 1.00 93.50 101 ALA A O 1
ATOM 722 N N . ALA A 1 102 ? -1.462 -8.644 -0.340 1.00 93.00 102 ALA A N 1
ATOM 723 C CA . ALA A 1 102 ? -0.745 -7.404 -0.626 1.00 93.00 102 ALA A CA 1
ATOM 724 C C . ALA A 1 102 ? 0.684 -7.671 -1.130 1.00 93.00 102 ALA A C 1
ATOM 726 O O . ALA A 1 102 ? 1.142 -6.996 -2.043 1.00 93.00 102 ALA A O 1
ATOM 727 N N . ALA A 1 103 ? 1.376 -8.682 -0.593 1.00 92.12 103 ALA A N 1
ATOM 728 C CA . ALA A 1 103 ? 2.672 -9.118 -1.116 1.00 92.12 103 ALA A CA 1
ATOM 729 C C . ALA A 1 103 ? 2.590 -9.556 -2.585 1.00 92.12 103 ALA A C 1
ATOM 731 O O . ALA A 1 103 ? 3.346 -9.057 -3.413 1.00 92.12 103 ALA A O 1
ATOM 732 N N . ALA A 1 104 ? 1.644 -10.444 -2.902 1.00 94.12 104 ALA A N 1
ATOM 733 C CA . ALA A 1 104 ? 1.427 -10.928 -4.263 1.00 94.12 104 ALA A CA 1
ATOM 734 C C . ALA A 1 104 ? 1.032 -9.793 -5.221 1.00 94.12 104 ALA A C 1
ATOM 736 O O . ALA A 1 104 ? 1.539 -9.719 -6.333 1.00 94.12 104 ALA A O 1
ATOM 737 N N . ALA A 1 105 ? 0.202 -8.853 -4.763 1.00 94.56 105 ALA A N 1
ATOM 738 C CA . ALA A 1 105 ? -0.164 -7.674 -5.538 1.00 94.56 105 ALA A CA 1
ATOM 739 C C . ALA A 1 105 ? 1.052 -6.812 -5.912 1.00 94.56 105 ALA A C 1
ATOM 741 O O . ALA A 1 105 ? 1.123 -6.314 -7.031 1.00 94.56 105 ALA A O 1
ATOM 742 N N . MET A 1 106 ? 2.025 -6.657 -5.009 1.00 92.75 106 MET A N 1
ATOM 743 C CA . MET A 1 106 ? 3.257 -5.917 -5.304 1.00 92.75 106 MET A CA 1
ATOM 744 C C . MET A 1 106 ? 4.160 -6.647 -6.306 1.00 92.75 106 MET A C 1
ATOM 746 O O . MET A 1 106 ? 4.760 -5.981 -7.144 1.00 92.75 106 MET A O 1
ATOM 750 N N . GLU A 1 107 ? 4.230 -7.983 -6.259 1.00 93.56 107 GLU A N 1
ATOM 751 C CA . GLU A 1 107 ? 4.908 -8.792 -7.291 1.00 93.56 107 GLU A CA 1
ATOM 752 C C . GLU A 1 107 ? 4.234 -8.613 -8.661 1.00 93.56 107 GLU A C 1
ATOM 754 O O . GLU A 1 107 ? 4.901 -8.392 -9.670 1.00 93.56 107 GLU A O 1
ATOM 759 N N . GLU A 1 108 ? 2.898 -8.647 -8.705 1.00 94.06 108 GLU A N 1
ATOM 760 C CA . GLU A 1 108 ? 2.139 -8.437 -9.941 1.00 94.06 108 GLU A CA 1
ATOM 761 C C . GLU A 1 108 ? 2.346 -7.026 -10.502 1.00 94.06 108 GLU A C 1
ATOM 763 O O . GLU A 1 108 ? 2.598 -6.875 -11.696 1.00 94.06 108 GLU A O 1
ATOM 768 N N . MET A 1 109 ? 2.314 -5.995 -9.652 1.00 93.25 109 MET A N 1
ATOM 769 C CA . MET A 1 109 ? 2.630 -4.622 -10.059 1.00 93.25 109 MET A CA 1
ATOM 770 C C . MET A 1 109 ? 4.063 -4.510 -10.596 1.00 93.25 109 MET A C 1
ATOM 772 O O . MET A 1 109 ? 4.270 -3.886 -11.639 1.00 93.25 109 MET A O 1
ATOM 776 N N . ALA A 1 110 ? 5.038 -5.143 -9.932 1.00 92.62 110 ALA A N 1
ATOM 777 C CA . ALA A 1 110 ? 6.427 -5.161 -10.379 1.00 92.62 110 ALA A CA 1
ATOM 778 C C . ALA A 1 110 ? 6.542 -5.766 -11.794 1.00 92.62 110 ALA A C 1
ATOM 780 O O . ALA A 1 110 ? 7.112 -5.154 -12.699 1.00 92.62 110 ALA A O 1
ATOM 781 N N . ALA A 1 111 ? 5.903 -6.917 -12.013 1.00 92.38 111 ALA A N 1
ATOM 782 C CA . ALA A 1 111 ? 5.877 -7.585 -13.310 1.00 92.38 111 ALA A CA 1
ATOM 783 C C . ALA A 1 111 ? 5.175 -6.746 -14.395 1.00 92.38 111 ALA A C 1
ATOM 785 O O . ALA A 1 111 ? 5.667 -6.653 -15.520 1.00 92.38 111 ALA A O 1
ATOM 786 N N . MET A 1 112 ? 4.050 -6.103 -14.067 1.00 91.69 112 MET A N 1
ATOM 787 C CA . MET A 1 112 ? 3.261 -5.295 -15.006 1.00 91.69 112 MET A CA 1
ATOM 788 C C . MET A 1 112 ? 4.007 -4.058 -15.508 1.00 91.69 112 MET A C 1
ATOM 790 O O . MET A 1 112 ? 3.912 -3.731 -16.690 1.00 91.69 112 MET A O 1
ATOM 794 N N . GLY A 1 113 ? 4.748 -3.371 -14.635 1.00 87.94 113 GLY A N 1
ATOM 795 C CA . GLY A 1 113 ? 5.561 -2.223 -15.047 1.00 87.94 113 GLY A CA 1
ATOM 796 C C . GLY A 1 113 ? 6.958 -2.586 -15.553 1.00 87.94 113 GLY A C 1
ATOM 797 O O . GLY A 1 113 ? 7.726 -1.687 -15.887 1.00 87.94 113 GLY A O 1
ATOM 798 N N . GLY A 1 114 ? 7.282 -3.881 -15.651 1.00 90.69 114 GLY A N 1
ATOM 799 C CA . GLY A 1 114 ? 8.545 -4.366 -16.211 1.00 90.69 114 GLY A CA 1
ATOM 800 C C . GLY A 1 114 ? 9.753 -4.227 -15.281 1.00 90.69 114 GLY A C 1
ATOM 801 O O . GLY A 1 114 ? 10.883 -4.183 -15.766 1.00 90.69 114 GLY A O 1
ATOM 802 N N . TRP A 1 115 ? 9.532 -4.152 -13.968 1.00 92.06 115 TRP A N 1
ATOM 803 C CA . TRP A 1 115 ? 10.594 -4.156 -12.960 1.00 92.06 115 TRP A CA 1
ATOM 804 C C . TRP A 1 115 ? 11.025 -5.592 -12.647 1.00 92.06 115 TRP A C 1
ATOM 806 O O . TRP A 1 115 ? 10.184 -6.487 -12.551 1.00 92.06 115 TRP A O 1
ATOM 816 N N . ALA A 1 116 ? 12.328 -5.826 -12.470 1.00 87.81 116 ALA A N 1
ATOM 817 C CA . ALA A 1 116 ? 12.840 -7.179 -12.243 1.00 87.81 116 ALA A CA 1
ATOM 818 C C . ALA A 1 116 ? 12.498 -7.704 -10.842 1.00 87.81 116 ALA A C 1
ATOM 820 O O . ALA A 1 116 ? 12.336 -8.908 -10.648 1.00 87.81 116 ALA A O 1
ATOM 821 N N . VAL A 1 117 ? 12.402 -6.797 -9.866 1.00 88.56 117 VAL A N 1
ATOM 822 C CA . VAL A 1 117 ? 12.084 -7.096 -8.466 1.00 88.56 117 VAL A CA 1
ATOM 823 C C . VAL A 1 117 ? 11.264 -5.967 -7.841 1.00 88.56 117 VAL A C 1
ATOM 825 O O . VAL A 1 117 ? 11.341 -4.815 -8.274 1.00 88.56 117 VAL A O 1
ATOM 828 N N . ILE A 1 118 ? 10.541 -6.270 -6.755 1.00 87.94 118 ILE A N 1
ATOM 829 C CA . ILE A 1 118 ? 9.774 -5.275 -5.980 1.00 87.94 118 ILE A CA 1
ATOM 830 C C . ILE A 1 118 ? 10.647 -4.077 -5.575 1.00 87.94 118 ILE A C 1
ATOM 832 O O . ILE A 1 118 ? 10.190 -2.940 -5.649 1.00 87.94 118 ILE A O 1
ATOM 836 N N . GLY A 1 119 ? 11.906 -4.308 -5.184 1.00 87.44 119 GLY A N 1
ATOM 837 C CA . GLY A 1 119 ? 12.822 -3.239 -4.771 1.00 87.44 119 GLY A CA 1
ATOM 838 C C . GLY A 1 119 ? 13.042 -2.172 -5.850 1.00 87.44 119 GLY A C 1
ATOM 839 O O . GLY A 1 119 ? 13.045 -0.981 -5.547 1.00 87.44 119 GLY A O 1
ATOM 840 N N . GLU A 1 120 ? 13.140 -2.571 -7.121 1.00 90.12 120 GLU A N 1
ATOM 841 C CA . GLU A 1 120 ? 13.282 -1.633 -8.242 1.00 90.12 120 GLU A CA 1
ATOM 842 C C . GLU A 1 120 ? 12.013 -0.800 -8.443 1.00 90.12 120 GLU A C 1
ATOM 844 O O . GLU A 1 120 ? 12.094 0.421 -8.592 1.00 90.12 120 GLU A O 1
ATOM 849 N N . MET A 1 121 ? 10.840 -1.441 -8.380 1.00 92.81 121 MET A N 1
ATOM 850 C CA . MET A 1 121 ? 9.550 -0.747 -8.433 1.00 92.81 121 MET A CA 1
ATOM 851 C C . MET A 1 121 ? 9.420 0.266 -7.288 1.00 92.81 121 MET A C 1
ATOM 853 O O . MET A 1 121 ? 8.992 1.399 -7.509 1.00 92.81 121 MET A O 1
ATOM 857 N N . LEU A 1 122 ? 9.805 -0.118 -6.066 1.00 89.75 122 LEU A N 1
ATOM 858 C CA . LEU A 1 122 ? 9.736 0.752 -4.893 1.00 89.75 122 LEU A CA 1
ATOM 859 C C . LEU A 1 122 ? 10.625 1.980 -5.046 1.00 89.75 122 LEU A C 1
ATOM 861 O O . LEU A 1 122 ? 10.142 3.091 -4.847 1.00 89.75 122 LEU A O 1
ATOM 865 N N . VAL A 1 123 ? 11.886 1.803 -5.448 1.00 89.62 123 VAL A N 1
ATOM 866 C CA . VAL A 1 123 ? 12.810 2.920 -5.700 1.00 89.62 123 VAL A CA 1
ATOM 867 C C . VAL A 1 123 ? 12.259 3.849 -6.784 1.00 89.62 123 VAL A C 1
ATOM 869 O O . VAL A 1 123 ? 12.323 5.070 -6.631 1.00 89.62 123 VAL A O 1
ATOM 872 N N . ALA A 1 124 ? 11.670 3.289 -7.843 1.00 89.56 124 ALA A N 1
ATOM 873 C CA . ALA A 1 124 ? 11.099 4.064 -8.939 1.00 89.56 124 ALA A CA 1
ATOM 874 C C . ALA A 1 124 ? 9.844 4.859 -8.526 1.00 89.56 124 ALA A C 1
ATOM 876 O O . ALA A 1 124 ? 9.699 6.011 -8.931 1.00 89.56 124 ALA A O 1
ATOM 877 N N . MET A 1 125 ? 8.958 4.278 -7.708 1.00 89.62 125 MET A N 1
ATOM 878 C CA . MET A 1 125 ? 7.695 4.906 -7.285 1.00 89.62 125 MET A CA 1
ATOM 879 C C . MET A 1 125 ? 7.815 5.761 -6.011 1.00 89.62 125 MET A C 1
ATOM 881 O O . MET A 1 125 ? 6.919 6.549 -5.701 1.00 89.62 125 MET A O 1
ATOM 885 N N . MET A 1 126 ? 8.910 5.646 -5.256 1.00 88.06 126 MET A N 1
ATOM 886 C CA . MET A 1 126 ? 9.123 6.395 -4.011 1.00 88.06 126 MET A CA 1
ATOM 887 C C . MET A 1 126 ? 9.006 7.925 -4.169 1.00 88.06 126 MET A C 1
ATOM 889 O O . MET A 1 126 ? 8.371 8.545 -3.309 1.00 88.06 126 MET A O 1
ATOM 893 N N . PRO A 1 127 ? 9.520 8.566 -5.241 1.00 88.06 127 PRO A N 1
ATOM 894 C CA . PRO A 1 127 ? 9.331 10.002 -5.467 1.00 88.06 127 PRO A CA 1
ATOM 895 C C . PRO A 1 127 ? 7.859 10.426 -5.552 1.00 88.06 127 PRO A C 1
ATOM 897 O O . PRO A 1 127 ? 7.544 11.578 -5.264 1.00 88.06 127 PRO A O 1
ATOM 900 N N . GLU A 1 128 ? 6.965 9.504 -5.913 1.00 90.00 128 GLU A N 1
ATOM 901 C CA . GLU A 1 128 ? 5.523 9.732 -6.032 1.00 90.00 128 GLU A CA 1
ATOM 902 C C . GLU A 1 128 ? 4.771 9.379 -4.739 1.00 90.00 128 GLU A C 1
ATOM 904 O O . GLU A 1 128 ? 3.823 10.068 -4.368 1.00 90.00 128 GLU A O 1
ATOM 909 N N . ALA A 1 129 ? 5.219 8.347 -4.014 1.00 86.75 129 ALA A N 1
ATOM 910 C CA . ALA A 1 129 ? 4.583 7.869 -2.783 1.00 86.75 129 ALA A CA 1
ATOM 911 C C . ALA A 1 129 ? 4.963 8.674 -1.527 1.00 86.75 129 ALA A C 1
ATOM 913 O O . ALA A 1 129 ? 4.174 8.791 -0.590 1.00 86.75 129 ALA A O 1
ATOM 914 N N . VAL A 1 130 ? 6.164 9.254 -1.480 1.00 85.56 130 VAL A N 1
ATOM 915 C CA . VAL A 1 130 ? 6.647 10.002 -0.306 1.00 85.56 130 VAL A CA 1
ATOM 916 C C . VAL A 1 130 ? 5.944 11.354 -0.103 1.00 85.56 130 VAL A C 1
ATOM 918 O O . VAL A 1 130 ? 5.613 11.663 1.046 1.00 85.56 130 VAL A O 1
ATOM 921 N N . PRO A 1 131 ? 5.702 12.186 -1.136 1.00 86.50 131 PRO A N 1
ATOM 922 C CA . PRO A 1 131 ? 5.000 13.458 -0.969 1.00 86.50 131 PRO A CA 1
ATOM 923 C C . PRO A 1 131 ? 3.623 13.360 -0.285 1.00 86.50 131 PRO A C 1
ATOM 925 O O . PRO A 1 131 ? 3.424 14.106 0.677 1.00 86.50 131 PRO A O 1
ATOM 928 N N . PRO A 1 132 ? 2.694 12.459 -0.680 1.00 81.06 132 PRO A N 1
ATOM 929 C CA . PRO A 1 132 ? 1.393 12.356 -0.015 1.00 81.06 132 PRO A CA 1
ATOM 930 C C . PRO A 1 132 ? 1.516 11.892 1.442 1.00 81.06 132 PRO A C 1
ATOM 932 O O . PRO A 1 132 ? 0.832 12.433 2.308 1.00 81.06 132 PRO A O 1
ATOM 935 N N . LEU A 1 133 ? 2.443 10.977 1.754 1.00 82.31 133 LEU A N 1
ATOM 936 C CA . LEU A 1 133 ? 2.713 10.567 3.139 1.00 82.31 133 LEU A CA 1
ATOM 937 C C . LEU A 1 133 ? 3.228 11.735 3.989 1.00 82.31 133 LEU A C 1
ATOM 939 O O . LEU A 1 133 ? 2.758 11.956 5.104 1.00 82.31 133 LEU A O 1
ATOM 943 N N . LYS A 1 134 ? 4.162 12.527 3.447 1.00 79.38 134 LYS A N 1
ATOM 944 C CA . LYS A 1 134 ? 4.676 13.729 4.118 1.00 79.38 134 LYS A CA 1
ATOM 945 C C . LYS A 1 134 ? 3.591 14.781 4.336 1.00 79.38 134 LYS A C 1
ATOM 947 O O . LYS A 1 134 ? 3.615 15.428 5.377 1.00 79.38 134 LYS A O 1
ATOM 952 N N . ALA A 1 135 ? 2.678 14.964 3.383 1.00 80.25 135 ALA A N 1
ATOM 953 C CA . ALA A 1 135 ? 1.564 15.898 3.522 1.00 80.25 135 ALA A CA 1
ATOM 954 C C . ALA A 1 135 ? 0.653 15.487 4.686 1.00 80.25 135 ALA A C 1
ATOM 956 O O . ALA A 1 135 ? 0.463 16.273 5.606 1.00 80.25 135 ALA A O 1
ATOM 957 N N . VAL A 1 136 ? 0.224 14.218 4.732 1.00 78.94 136 VAL A N 1
ATOM 958 C CA . VAL A 1 136 ? -0.603 13.701 5.837 1.00 78.94 136 VAL A CA 1
ATOM 959 C C . VAL A 1 136 ? 0.095 13.873 7.189 1.00 78.94 136 VAL A C 1
ATOM 961 O O . VAL A 1 136 ? -0.537 14.315 8.144 1.00 78.94 136 VAL A O 1
ATOM 964 N N . LEU A 1 137 ? 1.396 13.580 7.289 1.00 77.50 137 LEU A N 1
ATOM 965 C CA . LEU A 1 137 ? 2.151 13.730 8.542 1.00 77.50 137 LEU A CA 1
ATOM 966 C C . LEU A 1 137 ? 2.313 15.194 8.982 1.00 77.50 137 LEU A C 1
ATOM 968 O O . LEU A 1 137 ? 2.261 15.481 10.175 1.00 77.50 137 LEU A O 1
ATOM 972 N N . LYS A 1 138 ? 2.493 16.125 8.039 1.00 73.81 138 LYS A N 1
ATOM 973 C CA . LYS A 1 138 ? 2.546 17.565 8.336 1.00 73.81 138 LYS A CA 1
ATOM 974 C C . LYS A 1 138 ? 1.188 18.095 8.777 1.00 73.81 138 LYS A C 1
ATOM 976 O O . LYS A 1 138 ? 1.102 18.758 9.803 1.00 73.81 138 LYS A O 1
ATOM 981 N N . ASP A 1 139 ? 0.137 17.747 8.043 1.00 69.06 139 ASP A N 1
ATOM 982 C CA . ASP A 1 139 ? -1.215 18.237 8.301 1.00 69.06 139 ASP A CA 1
ATOM 983 C C . ASP A 1 139 ? -1.756 17.714 9.634 1.00 69.06 139 ASP A C 1
ATOM 985 O O . ASP A 1 139 ? -2.537 18.390 10.296 1.00 69.06 139 ASP A O 1
ATOM 989 N N . THR A 1 140 ? -1.312 16.536 10.071 1.00 63.31 140 THR A N 1
ATOM 990 C CA . THR A 1 140 ? -1.707 15.922 11.349 1.00 63.31 140 THR A CA 1
ATOM 991 C C . THR A 1 140 ? -0.792 16.288 12.520 1.00 63.31 140 THR A C 1
ATOM 993 O O . THR A 1 140 ? -1.210 16.154 13.672 1.00 63.31 140 THR A O 1
ATOM 996 N N . GLY A 1 141 ? 0.409 16.816 12.254 1.00 51.69 141 GLY A N 1
ATOM 997 C CA . GLY A 1 141 ? 1.294 17.388 13.264 1.00 51.69 141 GLY A CA 1
ATOM 998 C C . GLY A 1 141 ? 0.602 18.534 14.001 1.00 51.69 141 GLY A C 1
ATOM 999 O O . GLY A 1 141 ? 0.085 19.468 13.387 1.00 51.69 141 GLY A O 1
ATOM 1000 N N . VAL A 1 142 ? 0.523 18.444 15.326 1.00 49.16 142 VAL A N 1
ATOM 1001 C CA . VAL A 1 142 ? 0.124 19.574 16.168 1.00 49.16 142 VAL A CA 1
ATOM 1002 C C . VAL A 1 142 ? 1.350 20.471 16.266 1.00 49.16 142 VAL A C 1
ATOM 1004 O O . VAL A 1 142 ? 2.278 20.143 17.002 1.00 49.16 142 VAL A O 1
ATOM 1007 N N . ASP A 1 143 ? 1.386 21.561 15.500 1.00 41.75 143 ASP A N 1
ATOM 1008 C CA . ASP A 1 143 ? 2.267 22.661 15.865 1.00 41.75 143 ASP A CA 1
ATOM 1009 C C . ASP A 1 143 ? 1.666 23.305 17.118 1.00 41.75 143 ASP A C 1
ATOM 1011 O O . ASP A 1 143 ? 0.491 23.675 17.139 1.00 41.75 143 ASP A O 1
ATOM 1015 N N . ALA A 1 144 ? 2.445 23.371 18.194 1.00 45.75 144 ALA A N 1
ATOM 1016 C CA . ALA A 1 144 ? 2.010 23.963 19.456 1.00 45.75 144 ALA A CA 1
ATOM 1017 C C . ALA A 1 144 ? 1.903 25.500 19.375 1.00 45.75 144 ALA A C 1
ATOM 1019 O O . ALA A 1 144 ? 1.603 26.138 20.379 1.00 45.75 144 ALA A O 1
ATOM 1020 N N . ASN A 1 145 ? 2.168 26.085 18.202 1.00 45.28 145 ASN A N 1
ATOM 1021 C CA . ASN A 1 145 ? 2.282 27.523 17.997 1.00 45.28 145 ASN A CA 1
ATOM 1022 C C . ASN A 1 145 ? 1.304 28.105 16.956 1.00 45.28 145 ASN A C 1
ATOM 1024 O O . ASN A 1 145 ? 1.444 29.266 16.579 1.00 45.28 145 ASN A O 1
ATOM 1028 N N . ASP A 1 146 ? 0.319 27.339 16.478 1.00 48.69 146 ASP A N 1
ATOM 1029 C CA . ASP A 1 146 ? -0.567 27.802 15.401 1.00 48.69 146 ASP A CA 1
ATOM 1030 C C . ASP A 1 146 ? -1.863 28.436 15.946 1.00 48.69 146 ASP A C 1
ATOM 1032 O O . ASP A 1 146 ? -2.970 27.922 15.789 1.00 48.69 146 ASP A O 1
ATOM 1036 N N . ASP A 1 147 ? -1.714 29.602 16.585 1.00 49.62 147 ASP A N 1
ATOM 1037 C CA . ASP A 1 147 ? -2.804 30.516 16.983 1.00 49.62 147 ASP A CA 1
ATOM 1038 C C . ASP A 1 147 ? -3.414 31.271 15.774 1.00 49.62 147 ASP A C 1
ATOM 1040 O O . ASP A 1 147 ? -3.970 32.365 15.899 1.00 49.62 147 ASP A O 1
A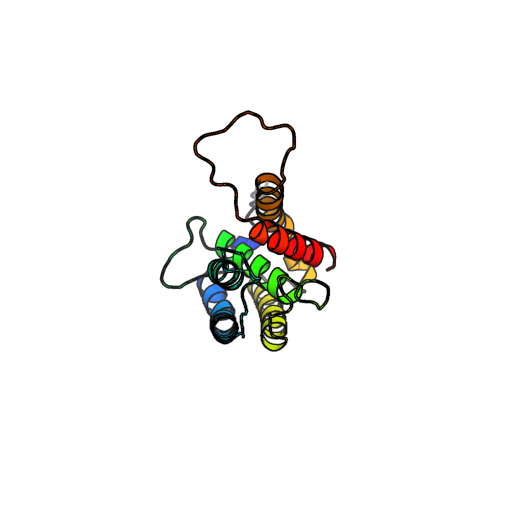TOM 1044 N N . MET A 1 148 ? -3.338 30.699 14.568 1.00 49.44 148 MET A N 1
ATOM 1045 C CA . MET A 1 148 ? -3.964 31.252 13.370 1.00 49.44 148 MET A CA 1
ATOM 1046 C C . MET A 1 148 ? -4.880 30.215 12.723 1.00 49.44 148 MET A C 1
ATOM 1048 O O . MET A 1 148 ? -4.522 29.467 11.818 1.00 49.44 148 MET A O 1
ATOM 1052 N N . MET A 1 149 ? -6.116 30.200 13.215 1.00 43.91 149 MET A N 1
ATOM 1053 C CA . MET A 1 149 ? -7.246 29.431 12.703 1.00 43.91 149 MET A CA 1
ATOM 1054 C C . MET A 1 149 ? -7.491 29.739 11.212 1.00 43.91 149 MET A C 1
ATOM 1056 O O . MET A 1 149 ? -8.229 30.660 10.862 1.00 43.91 149 MET A O 1
ATOM 1060 N N . MET A 1 150 ? -6.888 28.958 10.313 1.00 46.03 150 MET A N 1
ATOM 1061 C CA . MET A 1 150 ? -7.262 28.928 8.898 1.00 46.03 150 MET A CA 1
ATOM 1062 C C . MET A 1 150 ? -8.600 28.197 8.757 1.00 46.03 150 MET A C 1
ATOM 1064 O O . MET A 1 150 ? -8.685 26.968 8.769 1.00 46.03 150 MET A O 1
ATOM 1068 N N . ILE A 1 151 ? -9.667 28.982 8.640 1.00 46.56 151 ILE A N 1
ATOM 1069 C CA . ILE A 1 151 ? -11.041 28.532 8.416 1.00 46.56 151 ILE A CA 1
ATOM 1070 C C . ILE A 1 151 ? -11.120 27.918 7.006 1.00 46.56 151 ILE A C 1
ATOM 1072 O O . ILE A 1 151 ? -11.327 28.626 6.025 1.00 46.56 151 ILE A O 1
ATOM 1076 N N . GLY A 1 152 ? -10.905 26.607 6.877 1.00 47.25 152 GLY A N 1
ATOM 1077 C CA . GLY A 1 152 ? -11.135 25.899 5.609 1.00 47.25 152 GLY A CA 1
ATOM 1078 C C . GLY A 1 152 ? -10.387 24.581 5.414 1.00 47.25 152 GLY A C 1
ATOM 1079 O O . GLY A 1 152 ?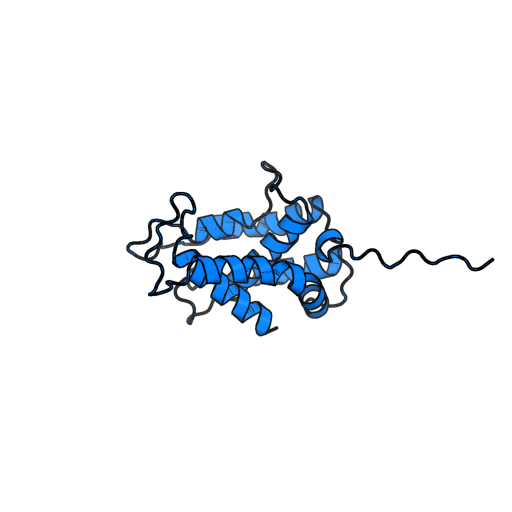 -10.838 23.754 4.626 1.00 47.25 152 GLY A O 1
ATOM 1080 N N . ALA A 1 153 ? -9.287 24.341 6.133 1.00 44.94 153 ALA A N 1
ATOM 1081 C CA . ALA A 1 153 ? -8.574 23.067 6.064 1.00 44.94 153 ALA A CA 1
ATOM 1082 C C . ALA A 1 153 ? -9.050 22.145 7.196 1.00 44.94 153 ALA A C 1
ATOM 1084 O O . ALA A 1 153 ? -8.671 22.315 8.354 1.00 44.94 153 ALA A O 1
ATOM 1085 N N . VAL A 1 154 ? -9.908 21.172 6.877 1.00 53.12 154 VAL A N 1
ATOM 1086 C CA . VAL A 1 154 ? -10.255 20.104 7.825 1.00 53.12 154 VAL A CA 1
ATOM 1087 C C . VAL A 1 154 ? -8.994 19.274 8.052 1.00 53.12 154 VAL A C 1
ATOM 1089 O O . VAL A 1 154 ? -8.540 18.572 7.148 1.00 53.12 154 VAL A O 1
ATOM 1092 N N . LYS A 1 155 ? -8.403 19.389 9.246 1.00 52.50 155 LYS A N 1
ATOM 1093 C CA . LYS A 1 155 ? -7.231 18.604 9.648 1.00 52.50 155 LYS A CA 1
ATOM 1094 C C . LYS A 1 155 ? -7.575 17.111 9.501 1.00 52.50 155 LYS A C 1
ATOM 1096 O O . LYS A 1 155 ? -8.639 16.709 9.983 1.00 52.50 155 LYS A O 1
ATOM 1101 N N . PRO A 1 156 ? -6.737 16.284 8.845 1.00 57.78 156 PRO A N 1
ATOM 1102 C CA . PRO A 1 156 ? -7.018 14.861 8.738 1.00 57.78 156 PRO A CA 1
ATOM 1103 C C . PRO A 1 156 ? -7.121 14.237 10.140 1.00 57.78 156 PRO A C 1
ATOM 1105 O O . PRO A 1 156 ? -6.410 14.678 11.051 1.00 57.78 156 PRO A O 1
ATOM 1108 N N . PRO A 1 157 ? -7.962 13.207 10.327 1.00 65.31 157 PRO A N 1
ATOM 1109 C CA . PRO A 1 157 ? -8.025 12.464 11.581 1.00 65.31 157 PRO A CA 1
ATOM 1110 C C . PRO A 1 157 ? -6.633 11.973 11.998 1.00 65.31 157 PRO A C 1
ATOM 1112 O O . PRO A 1 157 ? -5.818 11.594 11.151 1.00 65.31 157 PRO A O 1
ATOM 1115 N N . LYS A 1 158 ? -6.343 11.954 13.304 1.00 68.69 158 LYS A N 1
ATOM 1116 C CA . LYS A 1 158 ? -5.026 11.546 13.838 1.00 68.69 158 LYS A CA 1
ATOM 1117 C C . LYS A 1 158 ? -4.659 10.119 13.413 1.00 68.69 158 LYS A C 1
ATOM 1119 O O . LYS A 1 158 ? -3.491 9.802 13.214 1.00 68.69 158 LYS A O 1
ATOM 1124 N N . GLU A 1 159 ? -5.657 9.276 13.203 1.00 72.81 159 GLU A N 1
ATOM 1125 C CA . GLU A 1 159 ? -5.578 7.899 12.729 1.00 72.81 159 GLU A CA 1
ATOM 1126 C C . GLU A 1 159 ? -4.963 7.803 11.326 1.00 72.81 159 GLU A C 1
ATOM 1128 O O . GLU A 1 159 ? -4.223 6.861 11.041 1.00 72.81 159 GLU A O 1
ATOM 1133 N N . HIS A 1 160 ? -5.184 8.806 10.468 1.00 71.62 160 HIS A N 1
ATOM 1134 C CA . HIS A 1 160 ? -4.551 8.874 9.149 1.00 71.62 160 HIS A CA 1
ATOM 1135 C C . HIS A 1 160 ? -3.035 9.092 9.276 1.00 71.62 160 HIS A C 1
ATOM 1137 O O . HIS A 1 160 ? -2.270 8.517 8.502 1.00 71.62 160 HIS A O 1
ATOM 1143 N N . ALA A 1 161 ? -2.589 9.854 10.285 1.00 76.00 161 ALA A N 1
ATOM 1144 C CA . ALA A 1 161 ? -1.169 10.050 10.590 1.00 76.00 161 ALA A CA 1
ATOM 1145 C C . ALA A 1 161 ? -0.484 8.737 10.974 1.00 76.00 161 ALA A C 1
ATOM 1147 O O . ALA A 1 161 ? 0.610 8.445 10.497 1.00 76.00 161 ALA A O 1
ATOM 1148 N N . PHE A 1 162 ? -1.144 7.929 11.812 1.00 76.19 162 PHE A N 1
ATOM 1149 C CA . PHE A 1 162 ? -0.624 6.629 12.236 1.00 76.19 162 PHE A CA 1
ATOM 1150 C C . PHE A 1 162 ? -0.454 5.682 11.047 1.00 76.19 162 PHE A C 1
ATOM 1152 O O . PHE A 1 162 ? 0.608 5.077 10.890 1.00 76.19 162 PHE A O 1
ATOM 1159 N N . VAL A 1 163 ? -1.465 5.585 10.178 1.00 80.56 163 VAL A N 1
ATOM 1160 C CA . VAL A 1 163 ? -1.389 4.748 8.971 1.00 80.56 163 VAL A CA 1
ATOM 1161 C C . VAL A 1 163 ? -0.279 5.239 8.040 1.00 80.56 163 VAL A C 1
ATOM 1163 O O . VAL A 1 163 ? 0.545 4.430 7.616 1.00 80.56 163 VAL A O 1
ATOM 1166 N N . ALA A 1 164 ? -0.184 6.551 7.802 1.00 80.06 164 ALA A N 1
ATOM 1167 C CA . ALA A 1 164 ? 0.868 7.141 6.974 1.00 80.06 164 ALA A CA 1
ATOM 1168 C C . ALA A 1 164 ? 2.276 6.899 7.544 1.00 80.06 164 ALA A C 1
ATOM 1170 O O . ALA A 1 164 ? 3.195 6.551 6.801 1.00 80.06 164 ALA A O 1
ATOM 1171 N N . ALA A 1 165 ? 2.454 7.018 8.862 1.00 81.69 165 ALA A N 1
ATOM 1172 C CA . ALA A 1 165 ? 3.721 6.727 9.526 1.00 81.69 165 ALA A CA 1
ATOM 1173 C C . ALA A 1 165 ? 4.124 5.253 9.358 1.00 81.69 165 ALA A C 1
ATOM 1175 O O . ALA A 1 165 ? 5.285 4.961 9.069 1.00 81.69 165 ALA A O 1
ATOM 1176 N N . HIS A 1 166 ? 3.172 4.323 9.483 1.00 81.75 166 HIS A N 1
ATOM 1177 C CA . HIS A 1 166 ? 3.426 2.896 9.277 1.00 81.75 166 HIS A CA 1
ATOM 1178 C C . HIS A 1 166 ? 3.732 2.553 7.816 1.00 81.75 166 HIS A C 1
ATOM 1180 O O . HIS A 1 166 ? 4.669 1.794 7.566 1.00 81.75 166 HIS A O 1
ATOM 1186 N N . GLN A 1 167 ? 3.007 3.146 6.862 1.00 83.38 167 GLN A N 1
ATOM 1187 C CA . GLN A 1 167 ? 3.295 3.028 5.429 1.00 83.38 167 GLN A CA 1
ATOM 1188 C C . GLN A 1 167 ? 4.710 3.522 5.115 1.00 83.38 167 GLN A C 1
ATOM 1190 O O . GLN A 1 167 ? 5.487 2.818 4.476 1.00 83.38 167 GLN A O 1
ATOM 1195 N N . PHE A 1 168 ? 5.068 4.704 5.621 1.00 80.62 168 PHE A N 1
ATOM 1196 C CA . PHE A 1 168 ? 6.384 5.301 5.419 1.00 80.62 168 PHE A CA 1
ATOM 1197 C C . PHE A 1 168 ? 7.500 4.456 6.042 1.00 80.62 168 PHE A C 1
ATOM 1199 O O . PHE A 1 168 ? 8.496 4.170 5.384 1.00 80.62 168 PHE A O 1
ATOM 1206 N N . ARG A 1 169 ? 7.313 3.992 7.285 1.00 81.75 169 ARG A N 1
ATOM 1207 C CA . ARG A 1 169 ? 8.269 3.112 7.972 1.00 81.75 169 ARG A CA 1
ATOM 1208 C C . ARG A 1 169 ? 8.494 1.813 7.203 1.00 81.75 169 ARG A C 1
ATOM 1210 O O . ARG A 1 169 ? 9.634 1.383 7.088 1.00 81.75 169 ARG A O 1
ATOM 1217 N N . TRP A 1 170 ? 7.427 1.204 6.684 1.00 85.75 170 TRP A N 1
ATOM 1218 C CA . TRP A 1 170 ? 7.531 -0.026 5.901 1.00 85.75 170 TRP A CA 1
ATOM 1219 C C . TRP A 1 170 ? 8.267 0.196 4.578 1.00 85.75 170 TRP A C 1
ATOM 1221 O O . TRP A 1 170 ? 9.132 -0.601 4.232 1.00 85.75 170 TRP A O 1
ATOM 1231 N N . LEU A 1 171 ? 7.973 1.295 3.874 1.00 83.94 171 LEU A N 1
ATOM 1232 C CA . LEU A 1 171 ? 8.664 1.652 2.631 1.00 83.94 171 LEU A CA 1
ATOM 1233 C C . LEU A 1 171 ? 10.168 1.870 2.843 1.00 83.94 171 LEU A C 1
ATOM 1235 O O . LEU A 1 171 ? 10.952 1.489 1.985 1.00 83.94 171 LEU A O 1
ATOM 1239 N N . LEU A 1 172 ? 10.570 2.460 3.973 1.00 81.19 172 LEU A N 1
ATOM 1240 C CA . LEU A 1 172 ? 11.982 2.658 4.320 1.00 81.19 172 LEU A CA 1
ATOM 1241 C C . LEU A 1 172 ? 12.701 1.381 4.777 1.00 81.19 172 LEU A C 1
ATOM 1243 O O . LEU A 1 172 ? 13.926 1.385 4.853 1.00 81.19 172 LEU A O 1
ATOM 1247 N N . SER A 1 173 ? 11.966 0.328 5.144 1.00 82.44 173 SER A N 1
ATOM 1248 C CA . SER A 1 173 ? 12.553 -0.927 5.622 1.00 82.44 173 SER A CA 1
ATOM 1249 C C . SER A 1 173 ? 12.738 -1.978 4.525 1.00 82.44 173 SER A C 1
ATOM 1251 O O . SER A 1 173 ? 13.176 -3.081 4.851 1.00 82.44 173 SER A O 1
ATOM 1253 N N . GLN A 1 174 ? 12.313 -1.692 3.290 1.00 77.62 174 GLN A N 1
ATOM 1254 C CA . GLN A 1 174 ? 12.541 -2.559 2.128 1.00 77.62 174 GLN A CA 1
ATOM 1255 C C . GLN A 1 174 ? 13.904 -2.257 1.507 1.00 77.62 174 GLN A C 1
ATOM 1257 O O . GLN A 1 174 ? 14.549 -3.226 1.053 1.00 77.62 174 GLN A O 1
#

Organism: Aegilops tauschii subsp. strangulata (NCBI:txid200361)